Protein AF-A0A453J2P9-F1 (afdb_monomer)

Foldseek 3Di:
DDDPVRVCVVCVPPVVCVVVPHDDDDDDVQQEAELVGGHFQLPRHDYYYDPLAPDDVLSVVQVVQVVVLNVVLVPDDPVVNNVRDGPGDDSGD

Solvent-accessible surface area (backbone atoms only — not comparable to full-atom values): 5819 Å² total; per-residue (Å²): 132,83,52,75,68,56,52,46,67,69,50,76,79,40,68,63,42,60,75,75,67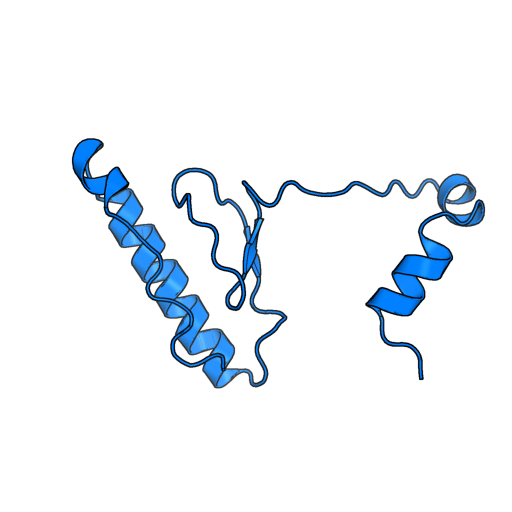,57,81,89,78,90,77,62,60,64,35,41,25,25,48,91,53,60,52,87,45,76,93,54,47,77,45,76,41,61,78,92,42,79,56,69,69,35,42,53,54,37,53,52,49,52,55,49,42,50,54,53,51,71,72,48,54,81,77,58,48,74,75,54,71,75,83,56,51,75,64,55,125

Sequence (93 aa):
GLHDQDVLNLIKADRYLAEVGVRIRFLSTEFFGGLCEPSRNLSAVCTMHANCCVGLRRKIADLTLILHDWRSFMSLRGPDKRSASWSVPRNCR

Radius of gyration: 17.09 Å; Cα contacts (8 Å, |Δi|>4): 93; chains: 1; bounding box: 46×23×44 Å

Structure (mmCIF, N/CA/C/O backbone):
data_AF-A0A453J2P9-F1
#
_entry.id   AF-A0A453J2P9-F1
#
loop_
_atom_site.group_PDB
_atom_site.id
_atom_site.type_symbol
_atom_site.label_atom_id
_atom_site.label_alt_id
_atom_site.label_comp_id
_atom_site.label_asym_id
_atom_site.label_entity_id
_atom_site.label_seq_id
_atom_site.pdbx_PDB_ins_code
_atom_site.Cartn_x
_atom_site.Cartn_y
_atom_site.Cartn_z
_atom_site.occupancy
_atom_site.B_iso_or_equiv
_atom_site.auth_seq_id
_atom_site.auth_comp_id
_atom_site.auth_asym_id
_atom_site.auth_atom_id
_atom_site.pdbx_PDB_model_num
ATOM 1 N N . GLY A 1 1 ? -25.710 -1.553 6.288 1.00 80.44 1 GLY A N 1
ATOM 2 C CA . GLY A 1 1 ? -24.830 -1.640 7.470 1.00 80.44 1 GLY A CA 1
ATOM 3 C C . GLY A 1 1 ? -23.641 -0.730 7.255 1.00 80.44 1 GLY A C 1
ATOM 4 O O . GLY A 1 1 ? -23.364 -0.426 6.102 1.00 80.44 1 GLY A O 1
ATOM 5 N N . LEU A 1 2 ? -22.986 -0.281 8.326 1.00 86.19 2 LEU A N 1
ATOM 6 C CA . LEU A 1 2 ? -21.717 0.451 8.225 1.00 86.19 2 LEU A CA 1
ATOM 7 C C . LEU A 1 2 ? -20.621 -0.504 7.751 1.00 86.19 2 LEU A C 1
ATOM 9 O O . LEU A 1 2 ? -20.604 -1.657 8.186 1.00 86.19 2 LEU A O 1
ATOM 13 N N . HIS A 1 3 ? -19.739 -0.046 6.866 1.00 87.94 3 HIS A N 1
ATOM 14 C CA . HIS A 1 3 ? -18.583 -0.846 6.468 1.00 87.94 3 HIS A CA 1
ATOM 15 C C . HIS A 1 3 ? -17.398 -0.599 7.415 1.00 87.94 3 HIS A C 1
ATOM 17 O O . HIS A 1 3 ? -17.395 0.362 8.184 1.00 87.94 3 HIS A O 1
ATOM 23 N N . ASP A 1 4 ? -16.375 -1.454 7.364 1.00 89.88 4 ASP A N 1
ATOM 24 C CA . ASP A 1 4 ? -15.286 -1.469 8.355 1.00 89.88 4 ASP A CA 1
ATOM 25 C C . ASP A 1 4 ? -14.586 -0.108 8.542 1.00 89.88 4 ASP A C 1
ATOM 27 O O . ASP A 1 4 ? -14.218 0.254 9.660 1.00 89.88 4 ASP A O 1
ATOM 31 N N . GLN A 1 5 ? -14.435 0.684 7.472 1.00 88.50 5 GLN A N 1
ATOM 32 C CA . GLN A 1 5 ? -13.799 2.005 7.550 1.00 88.50 5 GLN A CA 1
ATOM 33 C C . GLN A 1 5 ? -14.689 3.032 8.256 1.00 88.50 5 GLN A C 1
ATOM 35 O O . GLN A 1 5 ? -14.161 3.885 8.970 1.00 88.50 5 GLN A O 1
ATOM 40 N N . ASP A 1 6 ? -16.011 2.956 8.076 1.00 91.62 6 ASP A N 1
ATOM 41 C CA . ASP A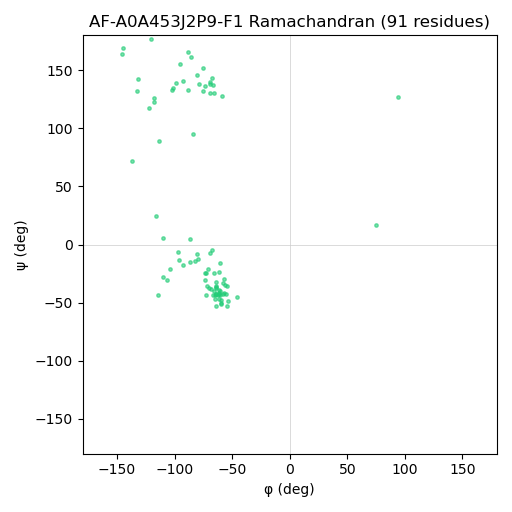 1 6 ? -16.965 3.824 8.772 1.00 91.62 6 ASP A CA 1
ATOM 42 C C . ASP A 1 6 ? -16.923 3.546 10.270 1.00 91.62 6 ASP A C 1
ATOM 44 O O . ASP A 1 6 ? -16.790 4.467 11.074 1.00 91.62 6 ASP A O 1
ATOM 48 N N . VAL A 1 7 ? -16.959 2.262 10.640 1.00 92.31 7 VAL A N 1
ATOM 49 C CA . VAL A 1 7 ? -16.864 1.837 12.040 1.00 92.31 7 VAL A CA 1
ATOM 50 C C . VAL A 1 7 ? -15.540 2.304 12.637 1.00 92.31 7 VAL A C 1
ATOM 52 O O . VAL A 1 7 ? -15.543 2.942 13.688 1.00 92.31 7 VAL A O 1
ATOM 55 N N . LEU A 1 8 ? -14.416 2.083 11.943 1.00 91.69 8 LEU A N 1
ATOM 56 C CA . LEU A 1 8 ? -13.108 2.568 12.385 1.00 91.69 8 LEU A CA 1
ATOM 57 C C . LEU A 1 8 ? -13.095 4.092 12.562 1.00 91.69 8 LEU A C 1
ATOM 59 O O . LEU A 1 8 ? -12.545 4.591 13.538 1.00 91.69 8 LEU A O 1
ATOM 63 N N . ASN A 1 9 ? -13.701 4.847 11.644 1.00 91.56 9 ASN A N 1
ATOM 64 C CA . ASN A 1 9 ? -13.750 6.304 11.728 1.00 91.56 9 ASN A CA 1
ATOM 65 C C . ASN A 1 9 ? -14.539 6.813 12.939 1.00 91.56 9 ASN A C 1
ATOM 67 O O . ASN A 1 9 ? -14.161 7.850 13.482 1.00 91.56 9 ASN A O 1
ATOM 71 N N . LEU A 1 10 ? -15.572 6.086 13.369 1.00 91.31 10 LEU A N 1
ATOM 72 C CA . LEU A 1 10 ? -16.342 6.402 14.572 1.00 91.31 10 LEU A CA 1
ATOM 73 C C . LEU A 1 10 ? -15.555 6.096 15.851 1.00 91.31 10 LEU A C 1
ATOM 75 O O . LEU A 1 10 ? -15.549 6.908 16.770 1.00 91.31 10 LEU A O 1
ATOM 79 N N . ILE A 1 11 ? -14.867 4.951 15.903 1.00 91.75 11 ILE A N 1
ATOM 80 C CA . ILE A 1 11 ? -14.242 4.470 17.146 1.00 91.75 11 ILE A CA 1
ATOM 81 C C . ILE A 1 11 ? -12.786 4.907 17.322 1.00 91.75 11 ILE A C 1
ATOM 83 O O . ILE A 1 11 ? -12.274 4.847 18.432 1.00 91.75 11 ILE A O 1
ATOM 87 N N . LYS A 1 12 ? -12.086 5.352 16.267 1.00 92.00 12 LYS A N 1
ATOM 88 C CA . LYS A 1 12 ? -10.637 5.660 16.325 1.00 92.00 12 LYS A CA 1
ATOM 89 C C . LYS A 1 12 ? -10.249 6.767 17.315 1.00 92.00 12 LYS A C 1
ATOM 91 O O . LYS A 1 12 ? -9.067 6.915 17.607 1.00 92.00 12 LYS A O 1
ATOM 96 N N . ALA A 1 13 ? -11.214 7.556 17.785 1.00 89.38 13 ALA A N 1
ATOM 97 C CA . ALA A 1 13 ? -11.021 8.606 18.785 1.00 89.38 13 ALA A CA 1
ATOM 98 C C . ALA A 1 13 ? -11.667 8.269 20.143 1.00 89.38 13 ALA A C 1
ATOM 100 O O . ALA A 1 13 ? -11.688 9.116 21.034 1.00 89.38 13 ALA A O 1
ATOM 101 N N . ASP A 1 14 ? -12.206 7.057 20.303 1.00 93.38 14 ASP A N 1
ATOM 102 C CA . ASP A 1 14 ? -12.843 6.626 21.542 1.00 93.38 14 ASP A CA 1
ATOM 103 C C . ASP A 1 14 ? -11.808 6.508 22.671 1.00 93.38 14 ASP A C 1
ATOM 105 O O . ASP A 1 14 ? -10.707 5.976 22.490 1.00 93.38 14 ASP A O 1
ATOM 109 N N . ARG A 1 15 ? -12.177 6.993 23.860 1.00 93.31 15 ARG A N 1
ATOM 110 C CA . ARG A 1 15 ? -11.344 6.935 25.065 1.00 93.31 15 ARG A CA 1
ATOM 111 C C . ARG A 1 15 ? -10.956 5.499 25.424 1.00 93.31 15 ARG A C 1
ATOM 113 O O . ARG A 1 15 ? -9.842 5.286 25.900 1.00 93.31 15 ARG A O 1
ATOM 120 N N . TYR A 1 16 ? -11.823 4.527 25.152 1.00 94.56 16 TYR A N 1
ATOM 121 C CA . TYR A 1 16 ? -11.571 3.116 25.408 1.00 94.56 16 TYR A CA 1
ATOM 122 C C . TYR A 1 16 ? -10.296 2.623 24.716 1.00 94.56 16 TYR A C 1
ATOM 124 O O . TYR A 1 16 ? -9.548 1.844 25.301 1.00 94.56 16 TYR A O 1
ATOM 132 N N . LEU A 1 17 ? -9.973 3.131 23.516 1.00 93.56 17 LEU A N 1
ATOM 133 C CA . LEU A 1 17 ? -8.729 2.773 22.823 1.00 93.56 17 LEU A CA 1
ATOM 134 C C . LEU A 1 17 ? -7.487 3.166 23.628 1.00 93.56 17 LEU A C 1
ATOM 136 O O . LEU A 1 17 ? -6.526 2.400 23.674 1.00 93.56 17 LEU A O 1
ATOM 140 N N . ALA A 1 18 ? -7.509 4.323 24.292 1.00 90.75 18 ALA A N 1
ATOM 141 C CA . ALA A 1 18 ? -6.421 4.740 25.171 1.00 90.75 18 ALA A CA 1
ATOM 142 C C . ALA A 1 18 ? -6.367 3.887 26.448 1.00 90.75 18 ALA A C 1
ATOM 144 O O . ALA A 1 18 ? -5.277 3.533 26.894 1.00 90.75 18 ALA A O 1
ATOM 145 N N . GLU A 1 19 ? -7.524 3.513 27.002 1.00 96.00 19 GLU A N 1
ATOM 146 C CA . GLU A 1 19 ? -7.624 2.669 28.202 1.00 96.00 19 GLU A CA 1
ATOM 147 C C . GLU A 1 19 ? -7.054 1.263 27.979 1.00 96.00 19 GLU A C 1
ATOM 149 O O . GLU A 1 19 ? -6.383 0.730 28.861 1.00 96.00 19 GLU A O 1
ATOM 154 N N . VAL A 1 20 ? -7.237 0.690 26.784 1.00 96.06 20 VAL A N 1
ATOM 155 C CA . VAL A 1 20 ? -6.624 -0.597 26.404 1.00 96.06 20 VAL A CA 1
ATOM 156 C C . VAL A 1 20 ? -5.212 -0.459 25.812 1.00 96.06 20 VAL A C 1
ATOM 158 O O . VAL A 1 20 ? -4.622 -1.445 25.374 1.00 96.06 20 VAL A O 1
ATOM 161 N N . GLY A 1 21 ? -4.648 0.753 25.784 1.00 94.56 21 GLY A N 1
ATOM 162 C CA . GLY A 1 21 ? -3.280 1.012 25.319 1.00 94.56 21 GLY A CA 1
ATOM 163 C C . GLY A 1 21 ? -3.080 0.961 23.797 1.00 94.56 21 GLY A C 1
ATOM 164 O O . GLY A 1 21 ? -1.942 0.863 23.325 1.00 94.56 21 GLY A O 1
ATOM 165 N N . VAL A 1 22 ? -4.153 1.040 23.007 1.00 94.88 22 VAL A N 1
ATOM 166 C CA . VAL A 1 22 ? -4.088 1.085 21.540 1.00 94.88 22 VAL A CA 1
ATOM 167 C C . VAL A 1 22 ? -3.629 2.467 21.078 1.00 94.88 22 VAL A C 1
ATOM 169 O O . VAL A 1 22 ? -4.146 3.501 21.492 1.00 94.88 22 VAL A O 1
ATOM 172 N N . ARG A 1 23 ? -2.660 2.488 20.158 1.00 90.19 23 ARG A N 1
ATOM 173 C CA . ARG A 1 23 ? -2.175 3.710 19.505 1.00 90.19 23 ARG A CA 1
ATOM 174 C C . ARG A 1 23 ? -2.432 3.637 18.010 1.00 90.19 23 ARG A C 1
ATOM 176 O O . ARG A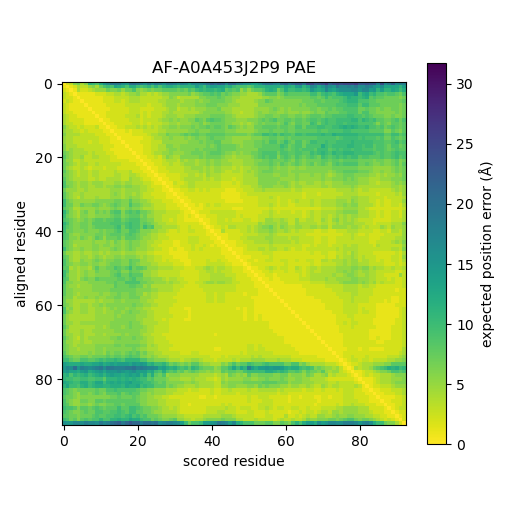 1 23 ? -1.980 2.705 17.347 1.00 90.19 23 ARG A O 1
ATOM 183 N N . ILE A 1 24 ? -3.109 4.649 17.481 1.00 89.69 24 ILE A N 1
ATOM 184 C CA . ILE A 1 24 ? -3.397 4.779 16.052 1.00 89.69 24 ILE A CA 1
ATOM 185 C C . ILE A 1 24 ? -2.427 5.788 15.445 1.00 89.69 24 ILE A C 1
ATOM 187 O O . ILE A 1 24 ? -2.205 6.865 15.994 1.00 89.69 24 ILE A O 1
ATOM 191 N N . ARG A 1 25 ? -1.853 5.442 14.291 1.00 88.69 25 ARG A N 1
ATOM 192 C CA . ARG A 1 25 ? -1.036 6.352 13.487 1.00 88.69 25 ARG A CA 1
ATOM 193 C C . ARG A 1 25 ? -1.474 6.295 12.035 1.00 88.69 25 ARG A C 1
ATOM 195 O O . ARG A 1 25 ? -1.756 5.216 11.516 1.00 88.69 25 ARG A O 1
ATOM 202 N N . PHE A 1 26 ? -1.460 7.445 11.378 1.00 86.62 26 PHE A N 1
ATOM 203 C CA . PHE A 1 26 ? -1.549 7.497 9.928 1.00 86.62 26 PHE A CA 1
ATOM 204 C C . PHE A 1 26 ? -0.180 7.173 9.335 1.00 86.62 26 PHE A C 1
ATOM 206 O O . PHE A 1 26 ? 0.855 7.593 9.854 1.00 86.62 26 PHE A O 1
ATOM 213 N N . LEU A 1 27 ? -0.181 6.378 8.272 1.00 87.44 27 LEU A N 1
ATOM 214 C CA . LEU A 1 27 ? 1.022 6.000 7.545 1.00 87.44 27 LEU A CA 1
ATOM 215 C C . LEU A 1 27 ? 1.141 6.890 6.305 1.00 87.44 27 LEU A C 1
ATOM 217 O O . LEU A 1 27 ? 0.136 7.174 5.657 1.00 87.44 27 LEU A O 1
ATOM 221 N N . SER A 1 28 ? 2.355 7.346 5.992 1.00 88.38 28 SER A N 1
ATOM 222 C CA . SER A 1 28 ? 2.593 8.211 4.830 1.00 88.38 28 SER A CA 1
ATOM 223 C C . SER A 1 28 ? 2.389 7.437 3.528 1.00 88.38 28 SER A C 1
ATOM 225 O O . SER A 1 28 ? 2.988 6.380 3.332 1.00 88.38 28 SER A O 1
ATOM 227 N N . THR A 1 29 ? 1.608 7.994 2.604 1.00 88.00 29 THR A N 1
ATOM 228 C CA . THR A 1 29 ? 1.389 7.438 1.256 1.00 88.00 29 THR A CA 1
ATOM 229 C C . THR A 1 29 ? 2.643 7.472 0.375 1.00 88.00 29 THR A C 1
ATOM 231 O O . THR A 1 29 ? 2.658 6.915 -0.719 1.00 88.00 29 THR A O 1
ATOM 234 N N . GLU A 1 30 ? 3.735 8.065 0.859 1.00 90.81 30 GLU A N 1
ATOM 235 C CA . GLU A 1 30 ? 5.059 7.937 0.251 1.00 90.81 30 GLU A CA 1
ATOM 236 C C . GLU A 1 30 ? 5.577 6.489 0.301 1.00 90.81 30 GLU A C 1
ATOM 238 O O . GLU A 1 30 ? 6.087 5.977 -0.696 1.00 90.81 30 GLU A O 1
ATOM 243 N N . PHE A 1 31 ? 5.395 5.810 1.442 1.00 92.88 31 PHE A N 1
ATOM 244 C CA . PHE A 1 31 ? 5.879 4.440 1.675 1.00 92.88 31 PHE A CA 1
ATOM 245 C C . PHE A 1 31 ? 4.804 3.371 1.422 1.00 92.88 31 PHE A C 1
ATOM 247 O O . PHE A 1 31 ? 5.119 2.180 1.352 1.00 92.88 31 PHE A O 1
ATOM 254 N N . PHE A 1 32 ? 3.539 3.782 1.297 1.00 92.44 32 PHE A N 1
ATOM 255 C CA . PHE A 1 32 ? 2.381 2.904 1.138 1.00 92.44 32 PHE A CA 1
ATOM 256 C C . PHE A 1 32 ? 1.632 3.246 -0.151 1.00 92.44 32 PHE A C 1
ATOM 258 O O . PHE A 1 32 ? 1.105 4.346 -0.287 1.00 92.44 32 PHE A O 1
ATOM 265 N N . GLY A 1 33 ? 1.565 2.290 -1.078 1.00 91.56 33 GLY A N 1
ATOM 266 C CA . GLY A 1 33 ? 0.776 2.385 -2.308 1.00 91.56 33 GLY A CA 1
ATOM 267 C C . GLY A 1 33 ? -0.272 1.278 -2.406 1.00 91.56 33 GLY A C 1
ATOM 268 O O . GLY A 1 33 ? -0.338 0.377 -1.567 1.00 91.56 33 GLY A O 1
ATOM 269 N N . GLY A 1 34 ? -1.088 1.309 -3.456 1.00 92.19 34 GLY A N 1
ATOM 270 C CA . GLY A 1 34 ? -2.058 0.251 -3.739 1.00 92.19 34 GLY A CA 1
ATOM 271 C C . GLY A 1 34 ? -2.242 -0.005 -5.228 1.00 92.19 34 GLY A C 1
ATOM 272 O O . GLY A 1 34 ? -1.788 0.770 -6.057 1.00 92.19 34 GLY A O 1
ATOM 273 N N . LEU A 1 35 ? -2.933 -1.089 -5.584 1.00 93.56 35 LEU A N 1
ATOM 274 C CA . LEU A 1 35 ? -3.263 -1.383 -6.982 1.00 93.56 35 LEU A CA 1
ATOM 275 C C . LEU A 1 35 ? -4.114 -0.282 -7.623 1.00 93.56 35 LEU A C 1
ATOM 277 O O . LEU A 1 35 ? -3.873 0.063 -8.770 1.00 93.56 35 LEU A O 1
ATOM 281 N N . CYS A 1 36 ? -5.077 0.283 -6.895 1.00 89.56 36 CYS A N 1
ATOM 282 C CA . CYS A 1 36 ? -5.948 1.339 -7.422 1.00 89.56 36 CYS A CA 1
ATOM 283 C C . CYS A 1 36 ? -5.362 2.744 -7.256 1.00 89.56 36 CYS A C 1
ATOM 285 O O . CYS A 1 36 ? -5.809 3.674 -7.918 1.00 89.56 36 CYS A O 1
ATOM 287 N N . GLU A 1 37 ? -4.340 2.886 -6.412 1.00 89.38 37 GLU A N 1
ATOM 288 C CA . GLU A 1 37 ? -3.596 4.130 -6.209 1.00 89.38 37 GLU A CA 1
ATOM 289 C C . GLU A 1 37 ? -2.089 3.816 -6.140 1.00 89.38 37 GLU A C 1
ATOM 291 O O . GLU A 1 37 ? -1.491 3.825 -5.055 1.00 89.38 37 GLU A O 1
ATOM 296 N N . PRO A 1 38 ? -1.454 3.455 -7.275 1.00 89.25 38 PRO A N 1
ATOM 297 C CA . PRO A 1 38 ? -0.038 3.112 -7.280 1.00 89.25 38 PRO A CA 1
ATOM 298 C C . PRO A 1 38 ? 0.802 4.340 -6.933 1.00 89.25 38 PRO A C 1
ATOM 300 O O . PRO A 1 38 ? 0.636 5.412 -7.521 1.00 89.25 38 PRO A O 1
ATOM 303 N N . SER A 1 39 ? 1.733 4.192 -5.991 1.00 89.50 39 SER A N 1
ATOM 304 C CA . SER A 1 39 ? 2.642 5.288 -5.647 1.00 89.50 39 SER A CA 1
ATOM 305 C C . SER A 1 39 ? 3.588 5.584 -6.809 1.00 89.50 39 SER A C 1
ATOM 307 O O . SER A 1 39 ? 4.058 4.689 -7.506 1.00 89.50 39 SER A O 1
ATOM 309 N N . ARG A 1 40 ? 3.898 6.864 -7.008 1.00 87.31 40 ARG A N 1
ATOM 310 C CA . ARG A 1 40 ? 4.754 7.329 -8.109 1.00 87.31 40 ARG A CA 1
ATOM 311 C C . ARG A 1 40 ? 6.244 7.134 -7.838 1.00 87.31 40 ARG A C 1
ATOM 313 O O . ARG A 1 40 ? 7.045 7.298 -8.749 1.00 87.31 40 ARG A O 1
ATOM 320 N N . ASN A 1 41 ? 6.619 6.817 -6.598 1.00 89.75 41 ASN A N 1
ATOM 321 C CA . ASN A 1 41 ? 8.013 6.693 -6.197 1.00 89.75 41 ASN A CA 1
ATOM 322 C C . ASN A 1 41 ? 8.351 5.247 -5.832 1.00 89.75 41 ASN A C 1
ATOM 324 O O . ASN A 1 41 ? 8.288 4.853 -4.667 1.00 89.75 41 ASN A O 1
ATOM 328 N N . LEU A 1 42 ? 8.772 4.473 -6.834 1.00 92.12 42 LEU A N 1
ATOM 329 C CA . LEU A 1 42 ? 9.231 3.097 -6.638 1.00 92.12 42 LEU A CA 1
ATOM 330 C C . LEU A 1 42 ? 10.393 3.030 -5.635 1.00 92.12 42 LEU A C 1
ATOM 332 O O . LEU A 1 42 ? 10.496 2.058 -4.907 1.00 92.12 42 LEU A O 1
ATOM 336 N N . SER A 1 43 ? 11.225 4.069 -5.522 1.00 90.81 43 SER A N 1
ATOM 337 C CA . SER A 1 43 ? 12.365 4.073 -4.591 1.00 90.81 43 SER A CA 1
ATOM 338 C C . SER A 1 43 ? 11.964 4.167 -3.115 1.00 90.81 43 SER A C 1
ATOM 340 O O . SER A 1 43 ? 12.783 3.838 -2.261 1.00 90.81 43 SER A O 1
ATOM 342 N N . ALA A 1 44 ? 10.758 4.655 -2.811 1.00 92.06 44 ALA A N 1
ATOM 343 C CA . ALA A 1 44 ? 10.303 4.895 -1.440 1.00 92.06 44 ALA A CA 1
ATOM 344 C C . ALA A 1 44 ? 9.259 3.874 -0.967 1.00 92.06 44 ALA A C 1
ATOM 346 O O . ALA A 1 44 ? 9.199 3.554 0.218 1.00 92.06 44 ALA A O 1
ATOM 347 N N . VAL A 1 45 ? 8.445 3.331 -1.873 1.00 93.25 45 VAL A N 1
ATOM 348 C CA . VAL A 1 45 ? 7.388 2.380 -1.510 1.00 93.25 45 VAL A CA 1
ATOM 349 C C . VAL A 1 45 ? 7.957 1.150 -0.813 1.00 93.25 45 VAL A C 1
ATOM 351 O O . VAL A 1 45 ? 8.818 0.454 -1.340 1.00 93.25 45 VAL A O 1
ATOM 354 N N . CYS A 1 46 ? 7.399 0.844 0.354 1.00 92.38 46 CYS A N 1
ATOM 355 C CA . CYS A 1 46 ? 7.712 -0.352 1.131 1.00 92.38 46 CYS A CA 1
ATOM 356 C C . CYS A 1 46 ? 6.551 -1.352 1.146 1.00 92.38 46 CYS A C 1
ATOM 358 O O . CYS A 1 46 ? 6.772 -2.549 1.300 1.00 92.38 46 CYS A O 1
ATOM 360 N N . THR A 1 47 ? 5.307 -0.876 1.018 1.00 93.31 47 THR A N 1
ATOM 361 C CA . THR A 1 47 ? 4.105 -1.719 1.083 1.00 93.31 47 THR A CA 1
ATOM 362 C C . THR A 1 47 ? 3.155 -1.402 -0.069 1.00 93.31 47 THR A C 1
ATOM 364 O O . THR A 1 47 ? 2.841 -0.239 -0.314 1.00 93.31 47 THR A O 1
ATOM 367 N N . MET A 1 48 ? 2.667 -2.447 -0.746 1.00 92.56 48 MET A N 1
ATOM 368 C CA . MET A 1 48 ? 1.664 -2.357 -1.813 1.00 92.56 48 MET A CA 1
ATOM 369 C C . MET A 1 48 ? 0.393 -3.119 -1.425 1.00 92.56 48 MET A C 1
ATOM 371 O O . MET A 1 48 ? 0.434 -4.318 -1.154 1.00 92.56 48 MET A O 1
ATOM 375 N N . HIS A 1 49 ? -0.749 -2.434 -1.417 1.00 92.44 49 HIS A N 1
ATOM 376 C CA . HIS A 1 49 ? -2.051 -3.012 -1.086 1.00 92.44 49 HIS A CA 1
ATOM 377 C C . HIS A 1 49 ? -2.815 -3.501 -2.327 1.00 92.44 49 HIS A C 1
ATOM 379 O O . HIS A 1 49 ? -2.882 -2.826 -3.349 1.00 92.44 49 HIS A O 1
ATOM 385 N N . ALA A 1 50 ? -3.486 -4.649 -2.206 1.00 94.88 50 ALA A N 1
ATOM 386 C CA . ALA A 1 50 ? -4.411 -5.189 -3.214 1.00 94.88 50 ALA A CA 1
ATOM 387 C C . ALA A 1 50 ? -5.860 -5.265 -2.690 1.00 94.88 50 ALA A C 1
ATOM 389 O O . ALA A 1 50 ? -6.655 -6.108 -3.116 1.00 94.88 50 ALA A O 1
ATOM 390 N N . ASN A 1 51 ? -6.190 -4.430 -1.702 1.00 89.44 51 ASN A N 1
ATOM 391 C CA . ASN A 1 51 ? -7.475 -4.429 -0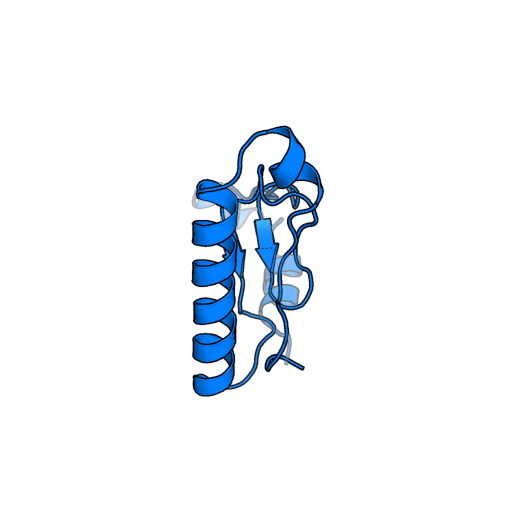.999 1.00 89.44 51 ASN A CA 1
ATOM 392 C C . ASN A 1 51 ? -8.639 -3.974 -1.890 1.00 89.44 51 ASN A C 1
ATOM 394 O O . ASN A 1 51 ? -9.698 -4.588 -1.837 1.00 89.44 51 ASN A O 1
ATOM 398 N N . CYS A 1 52 ? -8.417 -2.986 -2.757 1.00 90.06 52 CYS A N 1
ATOM 399 C CA . CYS A 1 52 ? -9.409 -2.482 -3.707 1.00 90.06 52 CYS A CA 1
ATOM 400 C C . CYS A 1 52 ? -9.748 -3.480 -4.831 1.00 90.06 52 CYS A C 1
ATOM 402 O O . CYS A 1 52 ? -10.661 -3.252 -5.617 1.00 90.06 52 CYS A O 1
ATOM 404 N N . CYS A 1 53 ? -9.016 -4.594 -4.914 1.00 93.62 53 CYS A N 1
ATOM 405 C CA . CYS A 1 53 ? -9.223 -5.606 -5.931 1.00 93.62 53 CYS A CA 1
ATOM 406 C C . CYS A 1 53 ? -10.236 -6.657 -5.511 1.00 93.62 53 CYS A C 1
ATOM 408 O O . CYS A 1 53 ? -10.095 -7.260 -4.446 1.00 93.62 53 CYS A O 1
ATOM 410 N N . VAL A 1 54 ? -11.181 -6.992 -6.385 1.00 92.94 54 VAL A N 1
ATOM 411 C CA . VAL A 1 54 ? -12.111 -8.101 -6.149 1.00 92.94 54 VAL A CA 1
ATOM 412 C C . VAL A 1 54 ? -11.686 -9.328 -6.961 1.00 92.94 54 VAL A C 1
ATOM 414 O O . VAL A 1 54 ? -11.388 -9.248 -8.150 1.00 92.94 54 VAL A O 1
ATOM 417 N N . GLY A 1 55 ? -11.664 -10.491 -6.304 1.00 95.06 55 GLY A N 1
ATOM 418 C CA . GLY A 1 55 ? -11.329 -11.778 -6.920 1.00 95.06 55 GLY A CA 1
ATOM 419 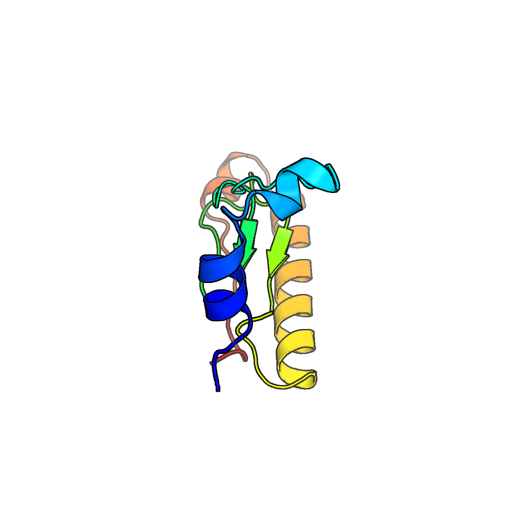C C . GLY A 1 55 ? -9.856 -12.181 -6.784 1.00 95.06 55 GLY A C 1
ATOM 420 O O . GLY A 1 55 ? -8.938 -11.461 -7.176 1.00 95.06 55 GLY A O 1
ATOM 421 N N . LEU A 1 56 ? -9.629 -13.393 -6.266 1.00 95.12 56 LEU A N 1
ATOM 422 C CA . LEU A 1 56 ? -8.293 -13.912 -5.952 1.00 95.12 56 LEU A CA 1
ATOM 423 C C . LEU A 1 56 ? -7.379 -14.004 -7.182 1.00 95.12 56 LEU A C 1
ATOM 425 O O . LEU A 1 56 ? -6.225 -13.591 -7.123 1.00 95.12 56 LEU A O 1
ATOM 429 N N . ARG A 1 57 ? -7.893 -14.494 -8.317 1.00 96.25 57 ARG A N 1
ATOM 430 C CA . ARG A 1 57 ? -7.090 -14.631 -9.546 1.00 96.25 57 ARG A CA 1
ATOM 431 C C . ARG A 1 57 ? -6.565 -13.285 -10.050 1.00 96.25 57 ARG A C 1
ATOM 433 O O . ARG A 1 57 ? -5.405 -13.204 -10.438 1.00 96.25 57 ARG A O 1
ATOM 440 N N . ARG A 1 58 ? -7.393 -12.233 -10.009 1.00 95.50 58 ARG A N 1
ATOM 441 C CA . ARG A 1 58 ? -7.002 -10.871 -10.416 1.00 95.50 58 ARG A CA 1
ATOM 442 C C . ARG A 1 58 ? -5.952 -10.297 -9.466 1.00 95.50 58 ARG A C 1
ATOM 444 O O . ARG A 1 58 ? -4.944 -9.780 -9.938 1.00 95.50 58 ARG A O 1
ATOM 451 N N . LYS A 1 59 ? -6.140 -10.481 -8.148 1.00 95.69 59 LYS A N 1
ATOM 452 C CA . LYS A 1 59 ? -5.145 -10.115 -7.123 1.00 95.69 59 LYS A CA 1
ATOM 453 C C . LYS A 1 59 ? -3.791 -10.759 -7.398 1.00 95.69 59 LYS A C 1
ATOM 455 O O . LYS A 1 59 ? -2.795 -10.053 -7.466 1.00 95.69 59 LYS A O 1
ATOM 460 N N . ILE A 1 60 ? -3.754 -12.080 -7.576 1.00 96.25 60 ILE A N 1
ATOM 461 C CA . ILE A 1 60 ? -2.503 -12.818 -7.805 1.00 96.25 60 ILE A CA 1
ATOM 462 C C . ILE A 1 60 ? -1.813 -12.338 -9.088 1.00 96.25 60 ILE A C 1
ATOM 464 O O . ILE A 1 60 ? -0.599 -12.141 -9.081 1.00 96.25 60 ILE A O 1
ATOM 468 N N . ALA A 1 61 ? -2.571 -12.113 -10.166 1.00 96.56 61 ALA A N 1
ATOM 469 C CA . ALA A 1 61 ? -2.021 -11.635 -11.433 1.00 96.56 61 ALA A CA 1
ATOM 470 C C . ALA A 1 61 ? -1.318 -10.275 -11.275 1.00 96.56 61 ALA A C 1
ATOM 472 O O . ALA A 1 61 ? -0.147 -10.148 -11.631 1.00 96.56 61 ALA A O 1
ATOM 473 N N . ASP A 1 62 ? -1.985 -9.284 -10.678 1.00 96.25 62 ASP A N 1
ATOM 474 C CA . ASP A 1 62 ? -1.393 -7.952 -10.513 1.00 96.25 62 ASP A CA 1
ATOM 475 C C . ASP A 1 62 ? -0.308 -7.917 -9.414 1.00 96.25 62 ASP A C 1
ATOM 477 O O . ASP A 1 62 ? 0.683 -7.208 -9.564 1.00 96.25 62 ASP A O 1
ATOM 481 N N . LEU A 1 63 ? -0.396 -8.740 -8.360 1.00 95.75 63 LEU A N 1
ATOM 482 C CA . LEU A 1 63 ? 0.698 -8.897 -7.383 1.00 95.75 63 LEU A CA 1
ATOM 483 C C . LEU A 1 63 ? 1.959 -9.497 -8.017 1.00 95.75 63 LEU A C 1
ATOM 485 O O . LEU A 1 63 ? 3.075 -9.109 -7.674 1.00 95.75 63 LEU A O 1
ATOM 489 N N . THR A 1 64 ? 1.792 -10.417 -8.968 1.00 96.75 64 THR A N 1
ATOM 490 C CA . THR A 1 64 ? 2.917 -10.981 -9.723 1.00 96.75 64 THR A CA 1
ATOM 491 C C . THR A 1 64 ? 3.584 -9.907 -10.586 1.00 96.75 64 THR A C 1
ATOM 493 O O . THR A 1 64 ? 4.812 -9.850 -10.642 1.00 96.75 64 THR A O 1
ATOM 496 N N . LEU A 1 65 ? 2.794 -9.018 -11.202 1.00 96.62 65 LEU A N 1
ATOM 497 C CA . LEU A 1 65 ? 3.310 -7.869 -11.954 1.00 96.62 65 LEU A CA 1
ATOM 498 C C . LEU A 1 65 ? 4.049 -6.872 -11.052 1.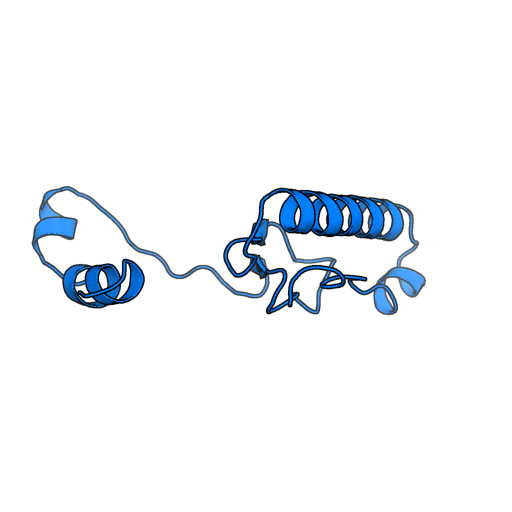00 96.62 65 LEU A C 1
ATOM 500 O O . LEU A 1 65 ? 5.157 -6.482 -11.399 1.00 96.62 65 LEU A O 1
ATOM 504 N N . ILE A 1 66 ? 3.514 -6.544 -9.866 1.00 95.19 66 ILE A N 1
ATOM 505 C CA . ILE A 1 66 ? 4.219 -5.707 -8.874 1.00 95.19 66 ILE A CA 1
ATOM 506 C C . ILE A 1 66 ? 5.601 -6.289 -8.558 1.00 95.19 66 ILE A C 1
ATOM 508 O O . ILE A 1 66 ? 6.598 -5.569 -8.572 1.00 95.19 66 ILE A O 1
ATOM 512 N N . LEU A 1 67 ? 5.677 -7.594 -8.272 1.00 95.38 67 LEU A N 1
ATOM 513 C CA . LEU A 1 67 ? 6.948 -8.252 -7.955 1.00 95.38 67 LEU A CA 1
ATOM 514 C C . LEU A 1 67 ? 7.924 -8.226 -9.134 1.00 95.38 67 LEU A C 1
ATOM 516 O O . LEU A 1 67 ? 9.129 -8.079 -8.923 1.00 95.38 67 LEU A O 1
ATOM 520 N N . HIS A 1 68 ? 7.422 -8.378 -10.358 1.00 96.94 68 HIS A N 1
ATOM 521 C CA . HIS A 1 68 ? 8.231 -8.256 -11.564 1.00 96.94 68 HIS A CA 1
ATOM 522 C C . HIS A 1 68 ? 8.786 -6.833 -11.718 1.00 96.94 68 HIS A C 1
ATOM 524 O O . HIS A 1 68 ? 10.002 -6.674 -11.796 1.00 96.94 68 HIS A O 1
ATOM 530 N N . ASP A 1 69 ? 7.926 -5.811 -11.675 1.00 95.56 69 ASP A N 1
ATOM 531 C CA . ASP A 1 69 ? 8.320 -4.401 -11.795 1.00 95.56 69 ASP A CA 1
ATOM 532 C C . ASP A 1 69 ? 9.344 -4.016 -10.722 1.00 95.56 69 ASP A C 1
ATOM 534 O O . ASP A 1 69 ? 10.346 -3.365 -11.018 1.00 95.56 69 ASP A O 1
ATOM 538 N N . TRP A 1 70 ? 9.146 -4.483 -9.484 1.00 94.94 70 TRP A N 1
ATOM 539 C CA . TRP A 1 70 ? 10.087 -4.268 -8.388 1.00 94.94 70 TRP A CA 1
ATOM 540 C C . TRP A 1 70 ? 11.463 -4.881 -8.670 1.00 94.94 70 TRP A C 1
ATOM 542 O O . TRP A 1 70 ? 12.487 -4.220 -8.504 1.00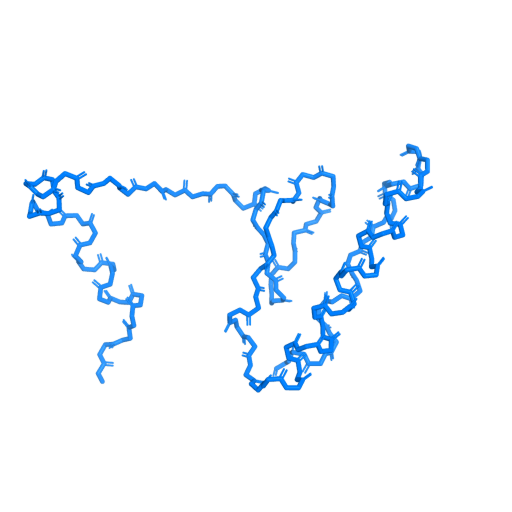 94.94 70 TRP A O 1
ATOM 552 N N . ARG A 1 71 ? 11.513 -6.135 -9.138 1.00 95.62 71 ARG A N 1
ATOM 553 C CA . ARG A 1 71 ? 12.779 -6.799 -9.501 1.00 95.62 71 ARG A CA 1
ATOM 554 C C . ARG A 1 71 ? 13.478 -6.078 -10.650 1.00 95.62 71 ARG A C 1
ATOM 556 O O . ARG A 1 71 ? 14.685 -5.852 -10.569 1.00 95.62 71 ARG A O 1
ATOM 563 N N . SER A 1 72 ? 12.731 -5.684 -11.681 1.00 95.38 72 SER A N 1
ATOM 564 C CA . SER A 1 72 ? 13.256 -4.895 -12.796 1.00 95.38 72 SER A CA 1
ATOM 565 C C . SER A 1 72 ? 13.827 -3.570 -12.299 1.00 95.38 72 SER A C 1
ATOM 567 O O . SER A 1 72 ? 14.994 -3.288 -12.557 1.00 95.38 72 SER A O 1
ATOM 569 N N . PHE A 1 73 ? 13.075 -2.811 -11.500 1.00 95.06 73 PHE A N 1
ATOM 570 C CA . PHE A 1 73 ? 13.529 -1.560 -10.891 1.00 95.06 73 PHE A CA 1
ATOM 571 C C . PHE A 1 73 ? 14.817 -1.727 -10.073 1.00 95.06 73 PHE A C 1
ATOM 573 O O . PHE A 1 73 ? 15.738 -0.916 -10.185 1.00 95.06 73 PHE A O 1
ATOM 580 N N . MET A 1 74 ? 14.921 -2.797 -9.282 1.00 94.31 74 MET A N 1
ATOM 581 C CA . MET A 1 74 ? 16.110 -3.078 -8.475 1.00 94.31 74 MET A CA 1
ATOM 582 C C . MET A 1 74 ? 17.354 -3.394 -9.315 1.00 94.31 74 MET A C 1
ATOM 584 O O . MET A 1 74 ? 18.465 -3.149 -8.848 1.00 94.31 74 MET A O 1
ATOM 588 N N . SER A 1 75 ? 17.182 -3.873 -10.550 1.00 95.19 75 SER A N 1
ATOM 589 C CA . SER A 1 75 ? 18.280 -4.115 -11.497 1.00 95.19 75 SER A CA 1
ATOM 590 C C . SER A 1 75 ? 18.749 -2.864 -12.260 1.00 95.19 75 SER A C 1
ATOM 592 O O . SER A 1 75 ? 19.829 -2.880 -12.852 1.00 95.19 75 SER A O 1
ATOM 594 N N . LEU A 1 76 ? 17.970 -1.774 -12.241 1.00 93.94 76 LEU A N 1
ATOM 595 C CA . LEU A 1 76 ? 18.281 -0.536 -12.962 1.00 93.94 76 LEU A CA 1
ATOM 596 C C . LEU A 1 76 ? 19.383 0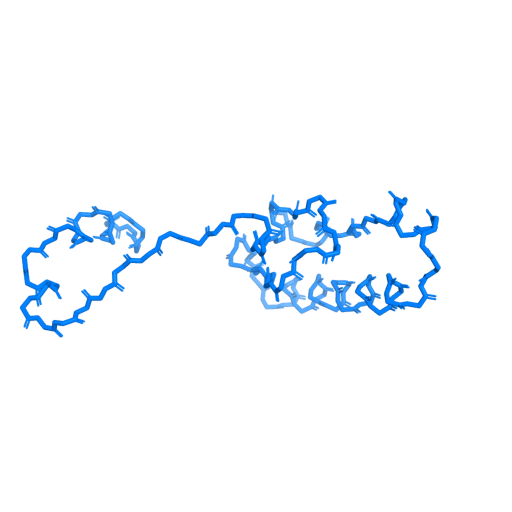.289 -12.281 1.00 93.94 76 LEU A C 1
ATOM 598 O O . LEU A 1 76 ? 19.522 0.307 -11.054 1.00 93.94 76 LEU A O 1
ATOM 602 N N . ARG A 1 77 ? 20.128 1.057 -13.087 1.00 88.62 77 ARG A N 1
ATOM 603 C CA . ARG A 1 77 ? 21.093 2.060 -12.605 1.00 88.62 77 ARG A CA 1
ATOM 604 C C . ARG A 1 77 ? 20.390 3.393 -12.324 1.00 88.62 77 ARG A C 1
ATOM 606 O O . ARG A 1 77 ? 19.287 3.642 -12.797 1.00 88.62 77 ARG A O 1
ATOM 613 N N . GLY A 1 78 ? 21.029 4.261 -11.534 1.00 84.12 78 GLY A N 1
ATOM 614 C CA . GLY A 1 78 ? 20.432 5.503 -11.011 1.00 84.12 78 GLY A CA 1
ATOM 615 C C . GLY A 1 78 ? 19.654 6.373 -12.020 1.00 84.12 78 GLY A C 1
ATOM 616 O O . GLY A 1 78 ? 18.548 6.794 -11.683 1.00 84.12 78 GLY A O 1
ATOM 617 N N . PRO A 1 79 ? 20.165 6.635 -13.239 1.00 86.00 79 PRO A N 1
ATOM 618 C CA . PRO A 1 79 ? 19.434 7.404 -14.251 1.00 86.00 79 PRO A CA 1
ATOM 619 C C . PRO A 1 79 ? 18.148 6.712 -14.720 1.00 86.00 79 PRO A C 1
ATOM 621 O O . PRO A 1 79 ? 17.101 7.353 -14.790 1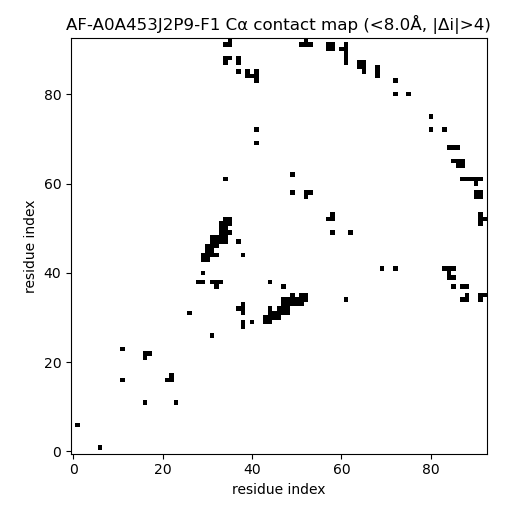.00 86.00 79 PRO A O 1
ATOM 624 N N . ASP A 1 80 ? 18.211 5.400 -14.952 1.00 85.69 80 ASP A N 1
ATOM 625 C CA . ASP A 1 80 ? 17.097 4.598 -15.472 1.00 85.69 80 ASP A CA 1
ATOM 626 C C . ASP A 1 80 ? 16.000 4.387 -14.419 1.00 85.69 80 ASP A C 1
ATOM 628 O O . ASP A 1 80 ? 14.826 4.227 -14.740 1.00 85.69 80 ASP A O 1
ATOM 632 N N . LYS A 1 81 ? 16.346 4.461 -13.128 1.00 89.25 81 LYS A N 1
ATOM 633 C CA . LYS A 1 81 ? 15.362 4.401 -12.036 1.00 89.25 81 LYS A CA 1
ATOM 634 C C . LYS A 1 81 ? 14.345 5.543 -12.077 1.00 89.25 81 LYS A C 1
ATOM 636 O O . LYS A 1 81 ? 13.251 5.383 -11.546 1.00 89.25 81 LYS A O 1
ATOM 641 N N . ARG A 1 82 ? 14.677 6.681 -12.701 1.00 85.25 82 ARG A N 1
ATOM 642 C CA . ARG A 1 82 ? 13.776 7.843 -12.804 1.00 85.25 82 ARG A CA 1
ATOM 643 C C . ARG A 1 82 ? 12.632 7.633 -13.794 1.00 85.25 82 ARG A C 1
ATOM 645 O O . ARG A 1 82 ? 11.615 8.306 -13.670 1.00 85.25 82 ARG A O 1
ATOM 652 N N . SER A 1 83 ? 12.803 6.743 -14.771 1.00 87.81 83 SER A N 1
ATOM 653 C CA . SER A 1 83 ? 11.777 6.412 -15.767 1.00 87.81 83 SER A CA 1
ATOM 654 C C . SER A 1 83 ? 10.977 5.158 -15.409 1.00 87.81 83 SER A C 1
ATOM 656 O O . SER A 1 83 ? 9.999 4.841 -16.086 1.00 87.81 83 SER A O 1
ATOM 658 N N . ALA A 1 84 ? 11.359 4.448 -14.346 1.00 92.19 84 ALA A N 1
ATOM 659 C CA . ALA A 1 84 ? 10.645 3.270 -13.885 1.00 92.19 84 ALA A CA 1
ATOM 660 C C . ALA A 1 84 ? 9.273 3.638 -13.303 1.00 92.19 84 ALA A C 1
ATOM 662 O O . ALA A 1 84 ? 9.124 4.604 -12.555 1.00 92.19 84 ALA A O 1
ATOM 663 N N . SER A 1 85 ? 8.268 2.833 -13.627 1.00 93.31 85 SER A N 1
ATOM 664 C CA . SER A 1 85 ? 6.899 2.993 -13.146 1.00 93.31 85 SER A CA 1
ATOM 665 C C . SER A 1 85 ? 6.251 1.627 -12.953 1.00 93.31 85 SER A C 1
ATOM 667 O O . SER A 1 85 ? 6.758 0.613 -13.435 1.00 93.31 85 SER A O 1
ATOM 669 N N . TRP A 1 86 ? 5.145 1.599 -12.216 1.00 94.19 86 TRP A N 1
ATOM 670 C CA . TRP A 1 86 ? 4.351 0.390 -12.051 1.00 94.19 86 TRP A CA 1
ATOM 671 C C . TRP A 1 86 ? 3.565 0.085 -13.328 1.00 94.19 86 TRP A C 1
ATOM 673 O O . TRP A 1 86 ? 2.915 0.963 -13.891 1.00 94.19 86 TRP A O 1
ATOM 683 N N . SER A 1 87 ? 3.554 -1.181 -13.729 1.00 94.62 87 SER A N 1
ATOM 684 C CA . SER A 1 87 ? 2.718 -1.707 -14.811 1.00 94.62 87 SER A CA 1
ATOM 685 C C . SER A 1 87 ? 1.279 -1.988 -14.357 1.00 94.62 87 SER A C 1
ATOM 687 O O . SER A 1 87 ? 0.432 -2.344 -15.176 1.00 94.62 87 SER A O 1
ATOM 689 N N . VAL A 1 88 ? 1.010 -1.892 -13.052 1.00 94.19 88 VAL A N 1
ATOM 690 C CA . VAL A 1 88 ? -0.291 -2.145 -12.420 1.00 94.19 88 VAL A CA 1
ATOM 691 C C . VAL A 1 88 ? -1.106 -0.862 -12.222 1.00 94.19 88 VAL A C 1
ATOM 693 O O . VAL A 1 88 ? -0.522 0.213 -12.087 1.00 94.19 88 VAL A O 1
ATOM 696 N N . PRO A 1 89 ? -2.445 -0.962 -12.140 1.00 93.75 89 PRO A N 1
ATOM 697 C CA . PRO A 1 89 ? -3.255 -2.178 -12.266 1.00 93.75 89 PRO A CA 1
ATOM 698 C C . PRO A 1 89 ? -3.493 -2.573 -13.732 1.00 93.75 89 PRO A C 1
ATOM 700 O O . PRO A 1 89 ? -3.673 -1.719 -14.599 1.00 93.75 89 PRO A O 1
ATOM 703 N N . ARG A 1 90 ? -3.553 -3.883 -14.019 1.00 93.38 90 ARG A N 1
ATOM 704 C CA . ARG A 1 90 ? -3.973 -4.394 -15.344 1.00 93.38 90 ARG A CA 1
ATOM 705 C C . ARG A 1 90 ? -5.279 -5.162 -15.273 1.00 93.38 90 ARG A C 1
ATOM 707 O O . ARG A 1 90 ? -6.140 -4.986 -16.133 1.00 93.38 90 ARG A O 1
ATOM 714 N N . ASN A 1 91 ? -5.413 -6.017 -14.265 1.00 91.56 91 ASN A N 1
ATOM 715 C CA . ASN A 1 91 ? -6.545 -6.929 -14.111 1.00 91.56 91 ASN A CA 1
ATOM 716 C C . ASN A 1 91 ? -7.525 -6.460 -13.036 1.00 91.56 91 ASN A C 1
ATOM 718 O O . ASN A 1 91 ? -8.686 -6.882 -13.030 1.00 91.56 91 ASN A O 1
ATOM 722 N N . CYS A 1 92 ? -7.039 -5.612 -12.136 1.00 86.81 92 CYS A N 1
ATOM 723 C CA . CYS A 1 92 ? -7.788 -4.983 -11.075 1.00 86.81 92 CYS A CA 1
ATOM 724 C C . CYS A 1 92 ? -8.503 -3.721 -11.586 1.00 86.81 92 CYS A C 1
ATOM 726 O O . CYS A 1 92 ? -7.890 -2.661 -11.688 1.00 86.81 92 CYS A O 1
ATOM 728 N N . ARG A 1 93 ? -9.773 -3.856 -11.977 1.00 70.44 93 ARG A N 1
ATOM 729 C CA . ARG A 1 93 ? -10.661 -2.764 -12.402 1.00 70.44 93 ARG A CA 1
ATOM 730 C C . ARG A 1 93 ? -12.005 -2.909 -11.716 1.00 70.44 93 ARG A C 1
ATOM 732 O O . ARG A 1 93 ? -12.402 -4.083 -11.519 1.00 70.44 93 ARG A O 1
#

pLDDT: mean 91.75, std 3.99, range [70.44, 96.94]

Mean predicted aligned error: 4.79 Å

Secondary structure (DSSP, 8-state):
---HHHHHHHHTT-HHHHHTT----PPPTTTEEESSS--S-TTT--EEE-TT--SHHHHHHHHHHHHHHHHHHHHS-TTGGGT------SS--

Organism: Aegilops tauschii subsp. strangulata (NCBI:txid200361)

InterPro domains:
  IPR005069 Nucleotide-diphospho-sugar transferase [PF03407] (1-63)
  IPR044821 Putative nucleotide-diphospho-sugar transferase At1g28695/At4g15970-like [PTHR46038] (1-92)